Protein AF-A0A960JN65-F1 (afdb_monomer)

Foldseek 3Di:
DVLVVCLVLLLLLVPVVVVVHDSCSLCVCPPPPCSVVSNVCSVPPVNLVPDPPPDDDDPVVCVVVVCVVVVDDPDDPPDDPPDDDD

Structure (mmCIF, N/CA/C/O backbone):
data_AF-A0A960JN65-F1
#
_entry.id   AF-A0A960JN65-F1
#
loop_
_atom_site.group_PDB
_atom_site.id
_atom_site.type_symbol
_atom_site.label_atom_id
_atom_site.label_alt_id
_atom_site.label_comp_id
_atom_site.label_asym_id
_atom_site.label_entity_id
_atom_site.label_seq_id
_atom_site.pdbx_PDB_ins_code
_atom_site.Cartn_x
_atom_site.Cartn_y
_atom_site.Cartn_z
_atom_site.occupancy
_atom_site.B_iso_or_equiv
_atom_site.auth_seq_id
_atom_site.auth_comp_id
_atom_site.auth_asym_id
_atom_site.auth_atom_id
_atom_site.pdbx_PDB_model_num
ATOM 1 N N . HIS A 1 1 ? -9.146 1.406 -9.856 1.00 85.62 1 HIS A N 1
ATOM 2 C CA . HIS A 1 1 ? -8.997 2.763 -9.282 1.00 85.62 1 HIS A CA 1
ATOM 3 C C . HIS A 1 1 ? -9.416 2.841 -7.817 1.00 85.62 1 HIS A C 1
ATOM 5 O O . HIS A 1 1 ? -8.701 3.484 -7.072 1.00 85.62 1 HIS A O 1
ATOM 11 N N . TRP A 1 2 ? -10.510 2.193 -7.383 1.00 97.44 2 TRP A N 1
ATOM 12 C CA . TRP A 1 2 ? -11.010 2.326 -6.003 1.00 97.44 2 TRP A CA 1
ATOM 13 C C . TRP A 1 2 ? -9.992 1.946 -4.915 1.00 97.44 2 TRP A C 1
ATOM 15 O O . TRP A 1 2 ? -9.721 2.766 -4.051 1.00 97.44 2 TRP A O 1
ATOM 25 N N . MET A 1 3 ? -9.363 0.768 -5.009 1.00 97.31 3 MET A N 1
ATOM 26 C CA . MET A 1 3 ? -8.314 0.329 -4.072 1.00 97.31 3 MET A CA 1
ATOM 27 C C . MET A 1 3 ? -7.207 1.385 -3.920 1.00 97.31 3 MET A C 1
ATOM 29 O O . MET A 1 3 ? -6.950 1.861 -2.828 1.00 97.31 3 MET A O 1
ATOM 33 N N . VAL A 1 4 ? -6.646 1.858 -5.038 1.00 95.81 4 VAL A N 1
ATOM 34 C CA . VAL A 1 4 ? -5.610 2.912 -5.068 1.00 95.81 4 VAL A CA 1
ATOM 35 C C . VAL A 1 4 ? -6.098 4.252 -4.495 1.00 95.81 4 VAL A C 1
ATOM 37 O O . VAL A 1 4 ? -5.296 5.077 -4.090 1.00 95.81 4 VAL A O 1
ATOM 40 N N . GLN A 1 5 ? -7.403 4.513 -4.453 1.00 97.44 5 GLN A N 1
ATOM 41 C CA . GLN A 1 5 ? -7.932 5.726 -3.820 1.00 97.44 5 GLN A CA 1
ATOM 42 C C . GLN A 1 5 ? -8.142 5.559 -2.314 1.00 97.44 5 GLN A C 1
ATOM 44 O O . GLN A 1 5 ? -8.056 6.543 -1.587 1.00 97.44 5 GLN A O 1
ATOM 49 N N . GLN A 1 6 ? -8.463 4.346 -1.852 1.00 98.00 6 GLN A N 1
ATOM 50 C CA . GLN A 1 6 ? -8.839 4.090 -0.460 1.00 98.00 6 GLN A CA 1
ATOM 51 C C . GLN A 1 6 ? -7.729 3.442 0.374 1.00 98.00 6 GLN A C 1
ATOM 53 O O . GLN A 1 6 ? -7.847 3.454 1.599 1.00 98.00 6 GLN A O 1
ATOM 58 N N . HIS A 1 7 ? -6.658 2.926 -0.244 1.00 97.69 7 HIS A N 1
ATOM 59 C CA . HIS A 1 7 ? -5.634 2.140 0.454 1.00 97.69 7 HIS A CA 1
ATOM 60 C C . HIS A 1 7 ? -5.042 2.871 1.662 1.00 97.69 7 HIS A C 1
ATOM 62 O O . HIS A 1 7 ? -4.889 2.246 2.695 1.00 97.69 7 HIS A O 1
ATOM 68 N N . GLY A 1 8 ? -4.845 4.195 1.619 1.00 97.00 8 GLY A N 1
ATOM 69 C CA . GLY A 1 8 ? -4.325 4.939 2.777 1.00 97.00 8 GLY A CA 1
ATOM 70 C C . GLY A 1 8 ? -5.202 4.848 4.037 1.00 97.00 8 GLY A C 1
ATOM 71 O O . GLY A 1 8 ? -4.690 4.879 5.150 1.00 97.00 8 GLY A O 1
ATOM 72 N N . VAL A 1 9 ? -6.522 4.686 3.891 1.00 97.81 9 VAL A N 1
ATOM 73 C CA . VAL A 1 9 ? -7.431 4.471 5.034 1.00 97.81 9 VAL A CA 1
ATOM 74 C C . VAL A 1 9 ? -7.351 3.025 5.529 1.00 97.81 9 VAL A C 1
ATOM 76 O O . VAL A 1 9 ? -7.459 2.785 6.725 1.00 97.81 9 VAL A O 1
ATOM 79 N N . PHE A 1 10 ? -7.144 2.066 4.623 1.00 98.25 10 PHE A N 1
ATOM 80 C CA . PHE A 1 10 ? -6.998 0.646 4.958 1.00 98.25 10 PHE A CA 1
ATOM 81 C C . PHE A 1 10 ? -5.636 0.335 5.588 1.00 98.25 10 PHE A C 1
ATOM 83 O O . PHE A 1 10 ? -5.579 -0.403 6.566 1.00 98.25 10 PHE A O 1
ATOM 90 N N . GLN A 1 11 ? -4.562 0.942 5.084 1.00 98.12 11 GLN A N 1
ATOM 91 C CA . GLN A 1 11 ? -3.212 0.891 5.643 1.00 98.12 11 GLN A CA 1
ATOM 92 C C . GLN A 1 11 ? -3.164 1.543 7.031 1.00 98.12 11 GLN A C 1
ATOM 94 O O . GLN A 1 11 ? -2.409 1.101 7.894 1.00 98.12 11 GLN A O 1
ATOM 99 N N . GLY A 1 12 ? -4.042 2.521 7.288 1.00 97.38 12 GLY A N 1
ATOM 100 C CA . GLY A 1 12 ? -4.249 3.117 8.608 1.00 97.38 12 GLY A CA 1
ATOM 101 C C . GLY A 1 12 ? -4.479 2.105 9.733 1.00 97.38 12 GLY A C 1
ATOM 102 O O . GLY A 1 12 ? -4.018 2.340 10.847 1.00 97.38 12 GLY A O 1
ATOM 103 N N . TYR A 1 13 ? -5.063 0.939 9.435 1.00 97.69 13 TYR A N 1
ATOM 104 C CA . TYR A 1 13 ? -5.237 -0.164 10.390 1.00 97.69 13 TYR A CA 1
ATOM 105 C C . TYR A 1 13 ? -3.937 -0.562 11.110 1.00 97.69 13 TYR A C 1
ATOM 107 O O . TYR A 1 13 ? -3.978 -0.994 12.257 1.00 97.69 13 TYR A O 1
ATOM 115 N N . TYR A 1 14 ? -2.779 -0.381 10.466 1.00 96.88 14 TYR A N 1
ATOM 116 C CA . TYR A 1 14 ? -1.482 -0.781 11.010 1.00 96.88 14 TYR A CA 1
ATOM 117 C C . TYR A 1 14 ? -0.745 0.314 11.795 1.00 96.88 14 TYR A C 1
ATOM 119 O O . TYR A 1 14 ? 0.254 0.004 12.442 1.00 96.88 14 TYR A O 1
ATOM 127 N N . PHE A 1 15 ? -1.168 1.586 11.726 1.00 95.81 15 PHE A N 1
ATOM 128 C CA . PHE A 1 15 ? -0.406 2.673 12.365 1.00 95.81 15 PHE A CA 1
ATOM 129 C C . PHE A 1 15 ? -1.212 3.863 12.904 1.00 95.81 15 PHE A C 1
ATOM 131 O O . PHE A 1 15 ? -0.643 4.723 13.580 1.00 95.81 15 PHE A O 1
ATOM 138 N N . PHE A 1 16 ? -2.518 3.949 12.645 1.00 97.31 16 PHE A N 1
ATOM 139 C CA . PHE A 1 16 ? -3.354 5.058 13.116 1.00 97.31 16 PHE A CA 1
ATOM 140 C C . PHE A 1 16 ? -3.394 5.168 14.641 1.00 97.31 16 PHE A C 1
ATOM 142 O O . PHE A 1 16 ? -3.444 6.287 15.155 1.00 97.31 16 PHE A O 1
ATOM 149 N N . GLU A 1 17 ? -3.246 4.057 15.366 1.00 96.69 17 GLU A N 1
ATOM 150 C CA . GLU A 1 17 ? -3.145 4.078 16.828 1.00 96.69 17 GLU A CA 1
ATOM 151 C C . GLU A 1 17 ? -1.967 4.935 17.329 1.00 96.69 17 GLU A C 1
ATOM 153 O O . GLU A 1 17 ? -2.120 5.700 18.282 1.00 96.69 17 GLU A O 1
ATOM 158 N N . PHE A 1 18 ? -0.823 4.916 16.632 1.00 95.69 18 PHE A N 1
ATOM 159 C CA . PHE A 1 18 ? 0.349 5.728 16.981 1.00 95.69 18 PHE A CA 1
ATOM 160 C C . PHE A 1 18 ? 0.136 7.222 16.706 1.00 95.69 18 PHE A C 1
ATOM 162 O O . PHE A 1 18 ? 0.878 8.060 17.216 1.00 95.69 18 PHE A O 1
ATOM 169 N N . LEU A 1 19 ? -0.888 7.560 15.918 1.00 96.31 19 LEU A N 1
ATOM 170 C CA . LEU A 1 19 ? -1.316 8.927 15.628 1.00 96.31 19 LEU A CA 1
ATOM 171 C C . LEU A 1 19 ? -2.522 9.367 16.476 1.00 96.31 19 LEU A C 1
ATOM 173 O O . LEU A 1 19 ? -2.983 10.498 16.327 1.00 96.31 19 LEU A O 1
ATOM 177 N N . GLY A 1 20 ? -3.043 8.499 17.353 1.00 97.06 20 GLY A N 1
ATOM 178 C CA . GLY A 1 20 ? -4.272 8.754 18.113 1.00 97.06 20 GLY A CA 1
ATOM 179 C C . GLY A 1 20 ? -5.542 8.742 17.254 1.00 97.06 20 GLY A C 1
ATOM 180 O O . GLY A 1 20 ? -6.545 9.348 17.630 1.00 97.06 20 GLY A O 1
ATOM 181 N N . LEU A 1 21 ? -5.486 8.096 16.089 1.00 97.12 21 LEU A N 1
ATOM 182 C CA . LEU A 1 21 ? -6.603 7.903 15.169 1.00 97.12 21 LEU A CA 1
ATOM 183 C C . LEU A 1 21 ? -7.196 6.495 15.332 1.00 97.12 2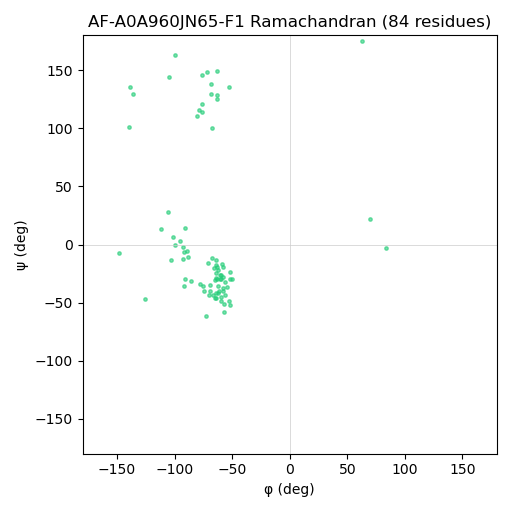1 LEU A C 1
ATOM 185 O O . LEU A 1 21 ? -6.576 5.605 15.911 1.00 97.12 21 LEU A O 1
ATOM 189 N N . ASP A 1 22 ? -8.409 6.304 14.816 1.00 97.62 22 ASP A N 1
ATOM 190 C CA . ASP A 1 22 ? -9.126 5.029 14.885 1.00 97.62 22 ASP A CA 1
ATOM 191 C C . ASP A 1 22 ? -8.594 4.034 13.827 1.00 97.62 22 ASP A C 1
ATOM 193 O O . ASP A 1 22 ? -8.734 4.302 12.629 1.00 97.62 22 ASP A O 1
ATOM 197 N N . PRO A 1 23 ? -7.985 2.899 14.222 1.00 96.06 23 PRO A N 1
ATOM 198 C CA . PRO A 1 23 ? -7.467 1.907 13.277 1.00 96.06 23 PRO A CA 1
ATOM 199 C C . PRO A 1 23 ? -8.569 1.255 12.426 1.00 96.06 23 PRO A C 1
ATOM 201 O O . PRO A 1 23 ? -8.304 0.841 11.295 1.00 96.06 23 PRO A O 1
ATOM 204 N N . ASP A 1 24 ? -9.815 1.235 12.901 1.00 97.81 24 ASP A N 1
ATOM 205 C CA . ASP A 1 24 ? -10.947 0.630 12.199 1.00 97.81 24 ASP A CA 1
ATOM 206 C C . ASP A 1 24 ? -11.685 1.634 11.296 1.00 97.81 24 ASP A C 1
ATOM 208 O O . ASP A 1 24 ? -12.749 1.343 10.751 1.00 97.81 24 ASP A O 1
ATOM 212 N N . MET A 1 25 ? -11.087 2.801 11.007 1.00 97.81 25 MET A N 1
ATOM 213 C CA . MET A 1 25 ? -11.635 3.787 10.061 1.00 97.81 25 MET A CA 1
ATOM 214 C C . MET A 1 25 ? -11.988 3.207 8.683 1.00 97.81 25 MET A C 1
ATOM 216 O O . MET A 1 25 ? -12.814 3.786 7.967 1.00 97.81 25 MET A O 1
ATOM 220 N N . ARG A 1 26 ? -11.371 2.088 8.284 1.00 97.56 26 ARG A N 1
ATOM 221 C CA . ARG A 1 26 ? -11.706 1.358 7.053 1.00 97.56 26 ARG A CA 1
ATOM 222 C C . ARG A 1 26 ? -13.132 0.804 7.057 1.00 97.56 26 ARG A C 1
ATOM 224 O O . ARG A 1 26 ? -13.750 0.780 5.995 1.00 97.56 26 ARG A O 1
ATOM 231 N N . ASP A 1 27 ? -13.699 0.473 8.217 1.00 98.00 27 ASP A N 1
ATOM 232 C CA . ASP A 1 27 ? -15.001 -0.193 8.359 1.00 98.00 27 ASP A CA 1
ATOM 233 C C . ASP A 1 27 ? -16.164 0.663 7.843 1.00 98.00 27 ASP A C 1
ATOM 235 O O . ASP A 1 27 ? -17.217 0.145 7.469 1.00 98.00 27 ASP A O 1
ATOM 239 N N . ARG A 1 28 ? -15.960 1.977 7.682 1.00 97.75 28 ARG A N 1
ATOM 240 C CA . ARG A 1 28 ? -16.905 2.860 6.976 1.00 97.75 28 ARG A CA 1
ATOM 241 C C . ARG A 1 28 ? -17.171 2.441 5.522 1.00 97.75 28 ARG A C 1
ATOM 243 O O . ARG A 1 28 ? -18.122 2.925 4.914 1.00 97.75 28 ARG A O 1
ATOM 250 N N . PHE A 1 29 ? -16.318 1.590 4.951 1.00 97.88 29 PHE A N 1
ATOM 251 C CA . PHE A 1 29 ? -16.450 1.028 3.608 1.00 97.88 29 PHE A CA 1
ATOM 252 C C . PHE A 1 29 ? -16.984 -0.411 3.598 1.00 97.88 29 PHE A C 1
ATOM 254 O O . PHE A 1 29 ? -17.011 -1.030 2.530 1.00 97.88 29 PHE A O 1
ATOM 261 N N . ALA A 1 30 ? -17.393 -0.959 4.747 1.00 97.12 30 ALA A N 1
ATOM 262 C CA . ALA A 1 30 ? -17.909 -2.320 4.844 1.00 97.12 30 ALA A CA 1
ATOM 263 C C . ALA A 1 30 ? -19.043 -2.573 3.833 1.00 97.12 30 ALA A C 1
ATOM 265 O O . ALA A 1 30 ? -19.931 -1.743 3.629 1.00 97.12 30 ALA A O 1
ATOM 266 N N . GLY A 1 31 ? -18.992 -3.731 3.170 1.00 96.88 31 GLY A N 1
ATOM 267 C CA . GLY A 1 31 ? -19.932 -4.109 2.111 1.00 96.88 31 GLY A CA 1
ATOM 268 C C . GLY A 1 31 ? -19.600 -3.558 0.718 1.00 96.88 31 GLY A C 1
ATOM 269 O O . GLY A 1 31 ? -20.290 -3.900 -0.245 1.00 96.88 31 GLY A O 1
ATOM 270 N N . HIS A 1 32 ? -18.549 -2.745 0.562 1.00 97.88 32 HIS A N 1
ATOM 271 C CA . HIS A 1 32 ? -18.076 -2.351 -0.764 1.00 97.88 32 HIS A CA 1
ATOM 272 C C . HIS A 1 32 ? -17.462 -3.558 -1.510 1.00 97.88 32 HIS A C 1
ATOM 274 O O . HIS A 1 32 ? -16.663 -4.280 -0.915 1.00 97.88 32 HIS A O 1
ATOM 280 N N . PRO A 1 33 ? -17.725 -3.758 -2.820 1.00 98.19 33 PRO A N 1
ATOM 281 C CA . PRO A 1 33 ? -17.243 -4.933 -3.566 1.00 98.19 33 PRO A CA 1
ATOM 282 C C . PRO A 1 33 ? -15.721 -5.140 -3.590 1.00 98.19 33 PRO A C 1
ATOM 284 O O . PRO A 1 33 ? -15.252 -6.227 -3.902 1.00 98.19 33 PRO A O 1
ATOM 287 N N . TYR A 1 34 ? -14.950 -4.089 -3.307 1.00 98.12 34 TYR A N 1
ATOM 288 C CA . TYR A 1 34 ? -13.483 -4.122 -3.278 1.00 98.12 34 TYR A CA 1
ATOM 289 C C . TYR A 1 34 ? -12.899 -3.938 -1.875 1.00 98.12 34 TYR A C 1
ATOM 291 O O . TYR A 1 34 ? -11.707 -3.666 -1.759 1.00 98.12 34 TYR A O 1
ATOM 299 N N . TYR A 1 35 ? -13.722 -4.043 -0.827 1.00 98.44 35 TYR A N 1
ATOM 300 C CA . TYR A 1 35 ? -13.271 -3.914 0.556 1.00 98.44 35 TYR A CA 1
ATOM 301 C C . TYR A 1 35 ? -12.163 -4.922 0.871 1.00 98.44 35 TYR A C 1
ATOM 303 O O . TYR A 1 35 ? -11.043 -4.523 1.184 1.00 98.44 35 TYR A O 1
ATOM 311 N N . ASP A 1 36 ? -12.460 -6.210 0.686 1.00 98.19 36 ASP A N 1
ATOM 312 C CA . ASP A 1 36 ? -11.531 -7.297 1.001 1.00 98.19 36 ASP A CA 1
ATOM 313 C C . ASP A 1 36 ? -10.260 -7.199 0.156 1.00 98.19 36 ASP A C 1
ATOM 315 O O . ASP A 1 36 ? -9.163 -7.286 0.691 1.00 98.19 36 ASP A O 1
ATOM 319 N N . LEU A 1 37 ? -10.401 -6.880 -1.136 1.00 97.81 37 LEU A N 1
ATOM 320 C CA . LEU A 1 37 ? -9.265 -6.665 -2.036 1.00 97.81 37 LEU A CA 1
ATOM 321 C C . LEU A 1 37 ? -8.327 -5.553 -1.537 1.00 97.81 37 LEU A C 1
ATOM 323 O O . LEU A 1 37 ? -7.113 -5.655 -1.669 1.00 97.81 37 LEU A O 1
ATOM 327 N N . CYS A 1 38 ? -8.875 -4.463 -0.994 1.00 98.38 38 CYS A N 1
ATOM 328 C CA . CYS A 1 38 ? -8.060 -3.367 -0.478 1.00 98.38 38 CYS A CA 1
ATOM 329 C C . CYS A 1 38 ? -7.406 -3.713 0.860 1.00 98.38 38 CYS A C 1
ATOM 331 O O . CYS A 1 38 ? -6.270 -3.310 1.092 1.00 98.38 38 CYS A O 1
ATOM 333 N N . ALA A 1 39 ? -8.098 -4.466 1.717 1.00 98.06 39 ALA A N 1
ATOM 334 C CA . ALA A 1 39 ? -7.527 -4.967 2.961 1.00 98.06 39 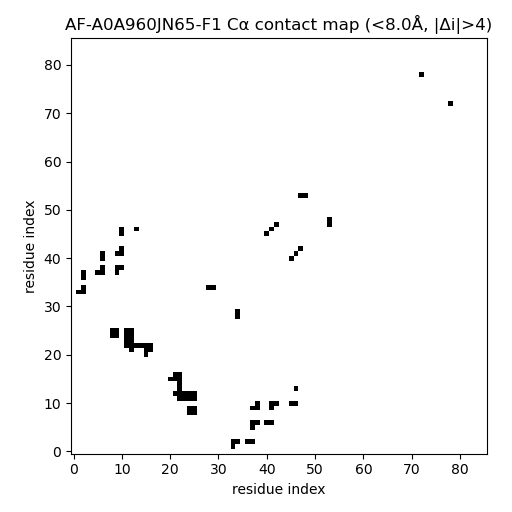ALA A CA 1
ATOM 335 C C . ALA A 1 39 ? -6.377 -5.951 2.693 1.00 98.06 39 ALA A C 1
ATOM 337 O O . ALA A 1 39 ? -5.310 -5.795 3.279 1.00 98.06 39 ALA A O 1
ATOM 338 N N . GLU A 1 40 ? -6.570 -6.895 1.769 1.00 98.06 40 GLU A N 1
ATOM 339 C CA . GLU A 1 40 ? -5.551 -7.845 1.306 1.00 98.06 40 GLU A CA 1
ATOM 340 C C . GLU A 1 40 ? -4.350 -7.115 0.699 1.00 98.06 40 GLU A C 1
ATOM 342 O O . GLU A 1 40 ? -3.218 -7.339 1.115 1.00 98.06 40 GLU A O 1
ATOM 347 N N . PHE A 1 41 ? -4.582 -6.150 -0.200 1.00 97.75 41 PHE A N 1
ATOM 348 C CA . PHE A 1 41 ? -3.500 -5.347 -0.769 1.00 97.75 41 PHE A CA 1
ATOM 349 C C . PHE A 1 41 ? -2.660 -4.646 0.309 1.00 97.75 41 PHE A C 1
ATOM 351 O O . PHE A 1 41 ? -1.430 -4.636 0.231 1.00 97.75 41 PHE A O 1
ATOM 358 N N . CYS A 1 42 ? -3.311 -4.063 1.320 1.00 97.81 42 CYS A N 1
ATOM 359 C CA . CYS A 1 42 ? -2.591 -3.397 2.396 1.00 97.81 42 CYS A CA 1
ATOM 360 C C . CYS A 1 42 ? -1.818 -4.373 3.292 1.00 97.81 42 CYS A C 1
ATOM 362 O O . CYS A 1 42 ? -0.734 -4.020 3.755 1.00 97.81 42 CYS A O 1
ATOM 364 N N . ALA A 1 43 ? -2.355 -5.575 3.514 1.00 96.88 43 ALA A N 1
ATOM 365 C CA . ALA A 1 43 ? -1.716 -6.617 4.309 1.00 96.88 43 ALA A CA 1
ATOM 366 C C . ALA A 1 43 ? -0.483 -7.208 3.623 1.00 96.88 43 ALA A C 1
ATOM 368 O O . ALA A 1 43 ? 0.547 -7.382 4.271 1.00 96.88 43 ALA A O 1
ATOM 369 N N . ASP A 1 44 ? -0.589 -7.475 2.324 1.00 95.81 44 ASP A N 1
ATOM 370 C CA . ASP A 1 44 ? 0.423 -8.231 1.591 1.00 95.81 44 ASP A CA 1
ATOM 371 C C . ASP A 1 44 ? 1.494 -7.336 0.964 1.00 95.81 44 ASP A C 1
ATOM 373 O O . ASP A 1 44 ? 2.636 -7.765 0.801 1.00 95.81 44 ASP A O 1
ATOM 377 N N . PHE A 1 45 ? 1.145 -6.096 0.603 1.00 94.62 45 PHE A N 1
ATOM 378 C CA . PHE A 1 45 ? 2.025 -5.235 -0.191 1.00 94.62 45 PHE A CA 1
ATOM 379 C C . PHE A 1 45 ? 2.294 -3.867 0.438 1.00 94.62 45 PHE A C 1
ATOM 381 O O . PHE A 1 45 ? 3.445 -3.446 0.470 1.00 94.62 45 PHE A O 1
ATOM 388 N N . ASP A 1 46 ? 1.268 -3.160 0.918 1.00 96.38 46 ASP A N 1
ATOM 389 C CA . ASP A 1 46 ? 1.422 -1.761 1.358 1.00 96.38 46 ASP A CA 1
ATOM 390 C C . ASP A 1 46 ? 2.182 -1.652 2.687 1.00 96.38 46 ASP A C 1
ATOM 392 O O . ASP A 1 46 ? 3.277 -1.098 2.744 1.00 96.38 46 ASP A O 1
ATOM 396 N N . GLN A 1 47 ? 1.644 -2.237 3.761 1.00 95.00 47 GLN A N 1
ATOM 397 C CA . GLN A 1 47 ? 2.262 -2.134 5.081 1.00 95.00 47 GLN A CA 1
ATOM 398 C C . GLN A 1 47 ? 3.649 -2.799 5.159 1.00 95.00 47 GLN A C 1
ATOM 400 O O . GLN A 1 47 ? 4.544 -2.192 5.753 1.00 95.00 47 GLN A O 1
ATOM 405 N N . PRO A 1 48 ? 3.882 -3.994 4.576 1.00 94.25 48 PRO A N 1
ATOM 406 C CA . PRO A 1 48 ? 5.205 -4.618 4.606 1.00 94.25 48 PRO A CA 1
ATOM 407 C C . PRO A 1 48 ? 6.303 -3.777 3.944 1.00 94.25 48 PRO A C 1
ATOM 409 O O . PRO A 1 48 ? 7.460 -3.877 4.338 1.00 94.25 48 PRO A O 1
ATOM 412 N N . ALA A 1 49 ? 5.964 -2.903 2.988 1.00 93.25 49 ALA A N 1
ATOM 413 C CA . ALA A 1 49 ? 6.941 -2.059 2.299 1.00 93.25 49 ALA A CA 1
ATOM 414 C C . ALA A 1 49 ? 7.598 -0.991 3.200 1.00 93.25 49 ALA A C 1
ATOM 416 O O . ALA A 1 49 ? 8.575 -0.365 2.789 1.00 93.25 49 ALA A O 1
ATOM 417 N N . PHE A 1 50 ? 7.080 -0.771 4.413 1.00 92.00 50 PHE A N 1
ATOM 418 C CA . PHE A 1 50 ? 7.671 0.137 5.401 1.00 92.00 50 PHE A CA 1
ATOM 419 C C . PHE A 1 50 ? 8.699 -0.539 6.320 1.00 92.00 50 PHE A C 1
ATOM 421 O O . PHE A 1 50 ? 9.328 0.156 7.120 1.00 92.00 50 PHE A O 1
ATOM 428 N N . ASP A 1 51 ? 8.873 -1.861 6.233 1.00 93.31 51 ASP A N 1
ATOM 429 C CA . ASP A 1 51 ? 9.887 -2.582 7.000 1.00 93.31 51 ASP A CA 1
ATOM 430 C C . ASP A 1 51 ? 11.283 -2.364 6.373 1.00 93.31 51 ASP A C 1
ATOM 432 O O . ASP A 1 51 ? 11.526 -2.805 5.245 1.00 93.31 51 ASP A O 1
ATOM 436 N N . PRO A 1 52 ? 12.216 -1.681 7.069 1.00 92.56 52 PRO A N 1
ATOM 437 C CA . PRO A 1 52 ? 13.557 -1.428 6.546 1.00 92.56 52 PRO A CA 1
ATOM 438 C C . PRO A 1 52 ? 14.389 -2.705 6.370 1.00 92.56 52 PRO A C 1
ATOM 440 O O . PRO A 1 52 ? 15.355 -2.685 5.607 1.00 92.56 52 PRO A O 1
ATOM 443 N N . ASP A 1 53 ? 14.023 -3.793 7.052 1.00 94.94 53 ASP A N 1
ATOM 444 C CA . ASP A 1 53 ? 14.700 -5.086 6.983 1.00 94.94 53 ASP A CA 1
ATOM 445 C C . ASP A 1 53 ? 14.028 -6.039 5.972 1.00 94.94 53 ASP A C 1
ATOM 447 O O . ASP A 1 53 ? 14.458 -7.188 5.817 1.00 94.94 53 ASP A O 1
ATOM 451 N N . TYR A 1 54 ? 12.995 -5.582 5.248 1.00 91.00 54 TYR A N 1
ATOM 452 C CA . TYR A 1 54 ? 12.288 -6.404 4.270 1.00 91.00 54 TYR A CA 1
ATOM 453 C C . TYR A 1 54 ? 13.219 -6.825 3.119 1.00 91.00 54 TYR A C 1
ATOM 455 O O . TYR A 1 54 ? 13.798 -5.964 2.441 1.00 91.00 54 TYR A O 1
ATOM 463 N N . PRO A 1 55 ? 13.347 -8.136 2.829 1.00 92.06 55 PRO A N 1
ATOM 464 C CA . PRO A 1 55 ? 14.208 -8.618 1.758 1.00 92.06 55 PRO A CA 1
ATOM 465 C C . PRO A 1 55 ? 13.649 -8.183 0.399 1.00 92.06 55 PRO A C 1
ATOM 467 O O . PRO A 1 55 ? 12.720 -8.783 -0.142 1.00 92.06 55 PRO A O 1
ATOM 470 N N . SER A 1 56 ? 14.239 -7.126 -0.154 1.00 91.75 56 SER A N 1
ATOM 471 C CA . SER A 1 56 ? 13.860 -6.543 -1.439 1.00 91.75 56 SER A CA 1
ATOM 472 C C . SER A 1 56 ? 14.877 -6.906 -2.516 1.00 91.75 56 SER A C 1
ATOM 474 O O . SER A 1 56 ? 16.077 -6.979 -2.254 1.00 91.75 56 SER A O 1
ATOM 476 N N . LEU A 1 57 ? 14.394 -7.130 -3.737 1.00 94.31 57 LEU A N 1
ATOM 477 C CA . LEU A 1 57 ? 15.262 -7.273 -4.904 1.00 94.31 57 LEU A CA 1
ATOM 478 C C . LEU A 1 57 ? 15.871 -5.918 -5.280 1.00 94.31 57 LEU A C 1
ATOM 480 O O . LEU A 1 57 ? 15.224 -4.878 -5.129 1.00 94.31 57 L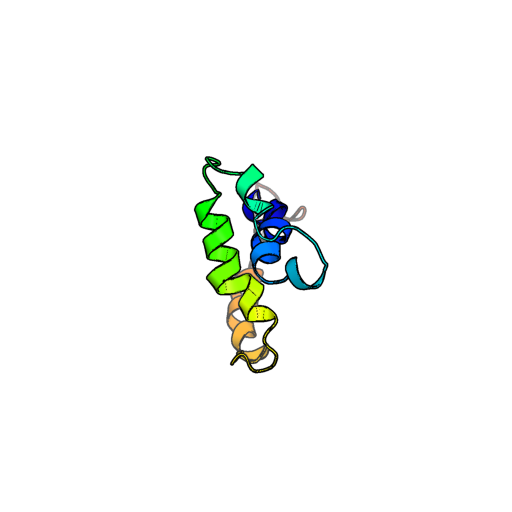EU A O 1
ATOM 484 N N . ASP A 1 58 ? 17.084 -5.940 -5.830 1.00 95.25 58 ASP A N 1
ATOM 485 C CA . ASP A 1 58 ? 17.703 -4.748 -6.402 1.00 95.25 58 ASP A CA 1
ATOM 486 C C . ASP A 1 58 ? 16.896 -4.234 -7.599 1.00 95.25 58 ASP A C 1
ATOM 488 O O . ASP A 1 58 ? 16.310 -5.002 -8.363 1.00 95.25 58 ASP A O 1
ATOM 492 N N . LEU A 1 59 ? 16.914 -2.916 -7.818 1.00 94.00 59 LEU A N 1
ATOM 493 C CA . LEU A 1 59 ? 16.181 -2.290 -8.925 1.00 94.00 59 LEU A CA 1
ATOM 494 C C . LEU A 1 59 ? 16.569 -2.875 -10.297 1.00 94.00 59 LEU A C 1
ATOM 496 O O . LEU A 1 59 ? 15.739 -2.947 -11.204 1.00 94.00 59 LEU A O 1
ATOM 500 N N . GLU A 1 60 ? 17.825 -3.298 -10.442 1.00 97.19 60 GLU A N 1
ATOM 501 C CA . GLU A 1 60 ? 18.362 -3.861 -11.681 1.00 97.19 60 GLU A CA 1
ATOM 502 C C . GLU A 1 60 ? 17.688 -5.186 -12.070 1.00 97.19 60 GLU A C 1
ATOM 504 O O .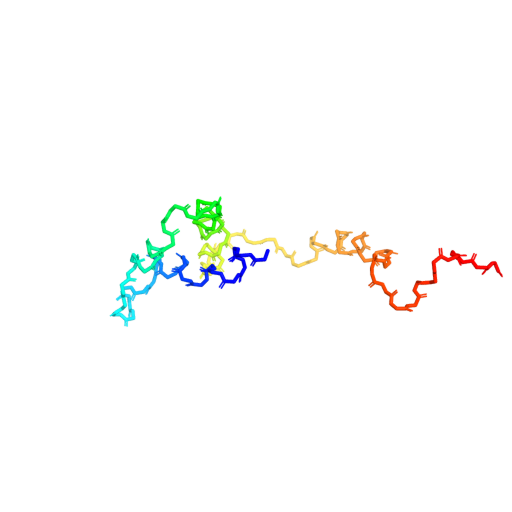 GLU A 1 60 ? 17.486 -5.435 -13.258 1.00 97.19 60 GLU A O 1
ATOM 509 N N . GLU A 1 61 ? 17.224 -5.975 -11.096 1.00 97.38 61 GLU A N 1
ATOM 510 C CA . GLU A 1 61 ? 16.484 -7.223 -11.337 1.00 97.38 61 GLU A CA 1
ATOM 511 C C . GLU A 1 61 ? 15.181 -6.974 -12.116 1.00 97.38 61 GLU A C 1
ATOM 513 O O . GLU A 1 61 ? 14.698 -7.832 -12.857 1.00 97.38 61 GLU A O 1
ATOM 518 N N . PHE A 1 62 ? 14.619 -5.765 -12.008 1.00 9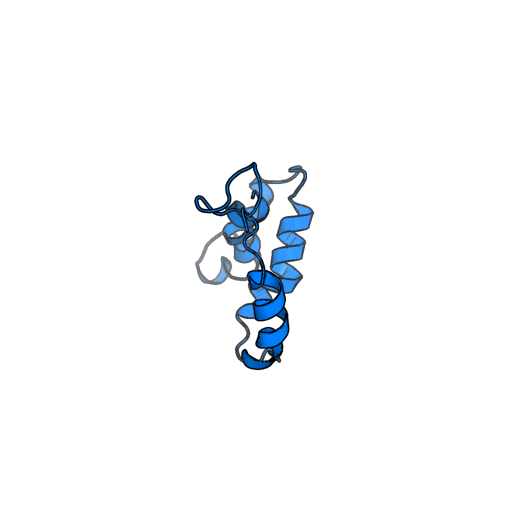6.75 62 PHE A N 1
ATOM 519 C CA . PHE A 1 62 ? 13.397 -5.375 -12.707 1.00 96.75 62 PHE A CA 1
ATOM 520 C C . PHE A 1 62 ? 13.652 -4.802 -14.107 1.00 96.75 62 PHE A C 1
ATOM 522 O O . PHE A 1 62 ? 12.693 -4.650 -14.870 1.00 96.75 62 PHE A O 1
ATOM 529 N N . ARG A 1 63 ? 14.904 -4.496 -14.491 1.00 96.81 63 ARG A N 1
ATOM 530 C CA . ARG A 1 63 ? 15.218 -3.873 -15.792 1.00 96.81 63 ARG A CA 1
ATOM 531 C C . ARG A 1 63 ? 14.625 -4.641 -1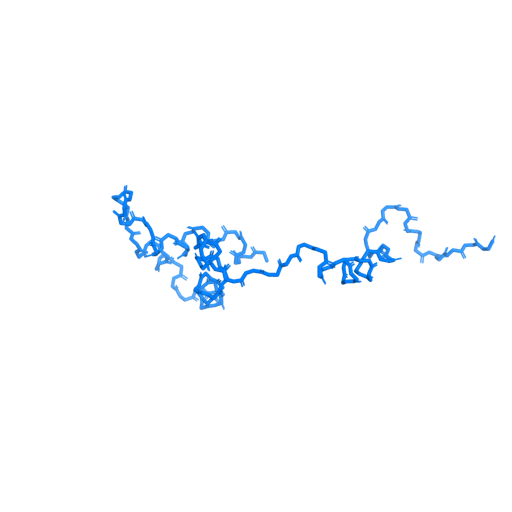6.978 1.00 96.81 63 ARG A C 1
ATOM 533 O O . ARG A 1 63 ? 13.954 -3.989 -17.779 1.00 96.81 63 ARG A O 1
ATOM 540 N N . PRO A 1 64 ? 14.774 -5.976 -17.098 1.00 97.19 64 PRO A N 1
ATOM 541 C CA . PRO A 1 64 ? 14.242 -6.699 -18.254 1.00 97.19 64 PRO A CA 1
ATOM 542 C C . PRO A 1 64 ? 12.714 -6.599 -18.363 1.00 97.19 64 PRO A C 1
ATOM 544 O O . PRO A 1 64 ? 12.172 -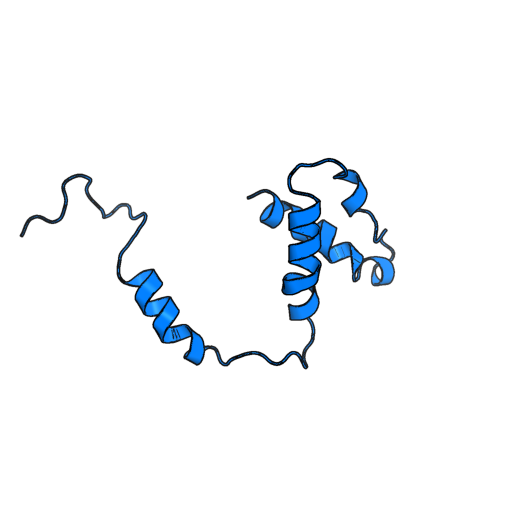6.486 -19.461 1.00 97.19 64 PRO A O 1
ATOM 547 N N . LEU A 1 65 ? 12.013 -6.588 -17.222 1.00 96.56 65 LEU A N 1
ATOM 548 C CA . LEU A 1 65 ? 10.555 -6.446 -17.172 1.00 96.56 65 LEU A CA 1
ATOM 549 C C . LEU A 1 65 ? 10.114 -5.042 -17.594 1.00 96.56 65 LEU A C 1
ATOM 551 O O . LEU A 1 65 ? 9.123 -4.891 -18.306 1.00 96.56 65 LEU A O 1
ATOM 555 N N . LEU A 1 66 ? 10.849 -4.013 -17.165 1.00 95.12 66 LEU A N 1
ATOM 556 C CA . LEU A 1 66 ? 10.581 -2.631 -17.554 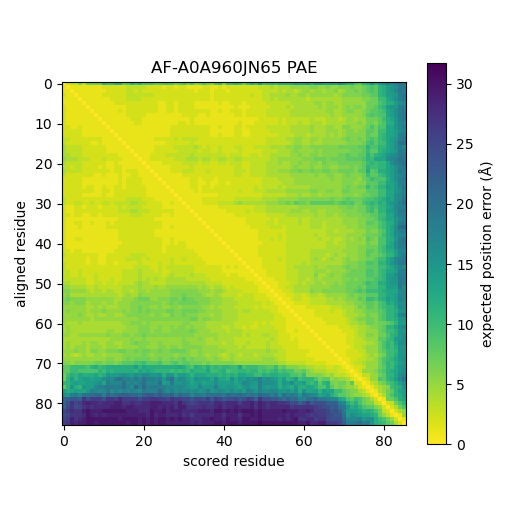1.00 95.12 66 LEU A CA 1
ATOM 557 C C . LEU A 1 66 ? 10.847 -2.421 -19.047 1.00 95.12 66 LEU A C 1
ATOM 559 O O . LEU A 1 66 ? 10.029 -1.806 -19.728 1.00 95.12 66 LEU A O 1
ATOM 563 N N . GLU A 1 67 ? 11.949 -2.956 -19.569 1.00 96.12 67 GLU A N 1
ATOM 564 C CA . GLU A 1 67 ? 12.278 -2.887 -20.994 1.00 96.12 67 GLU A CA 1
ATOM 565 C C . GLU A 1 67 ? 11.196 -3.545 -21.853 1.00 96.12 67 GLU A C 1
ATOM 567 O O . GLU A 1 67 ? 10.738 -2.923 -22.810 1.00 96.12 67 GLU A O 1
ATOM 572 N N . ASP A 1 68 ? 10.713 -4.735 -21.480 1.00 95.56 68 ASP A N 1
ATOM 573 C CA . ASP A 1 68 ? 9.598 -5.393 -22.174 1.00 95.56 68 ASP A CA 1
ATOM 574 C C . ASP A 1 68 ? 8.294 -4.584 -22.068 1.00 95.56 68 ASP A C 1
ATOM 576 O O . ASP A 1 68 ? 7.619 -4.326 -23.069 1.00 95.56 68 ASP A O 1
ATOM 580 N N . PHE A 1 69 ? 7.963 -4.096 -20.867 1.00 93.19 69 PHE A N 1
ATOM 581 C CA . PHE A 1 69 ? 6.743 -3.323 -20.637 1.00 93.19 69 PHE A CA 1
ATOM 582 C C . PHE A 1 69 ? 6.701 -2.029 -21.463 1.00 93.19 69 PHE A C 1
ATOM 584 O O . PHE A 1 69 ? 5.643 -1.666 -21.991 1.00 93.19 69 PHE A O 1
ATOM 591 N N . PHE A 1 70 ? 7.839 -1.341 -21.588 1.00 91.81 70 PHE A N 1
ATOM 592 C CA . PHE A 1 70 ? 7.975 -0.091 -22.335 1.00 91.81 70 PHE A CA 1
ATOM 593 C C . PHE A 1 70 ? 8.407 -0.279 -23.798 1.00 91.81 70 PHE A C 1
ATOM 595 O O . PHE A 1 70 ? 8.438 0.706 -24.538 1.00 91.81 70 PHE A O 1
ATOM 602 N N . ALA A 1 71 ? 8.661 -1.511 -24.257 1.00 93.56 71 ALA A N 1
ATOM 603 C CA . ALA A 1 71 ? 9.110 -1.801 -25.623 1.00 93.56 71 ALA A CA 1
ATOM 604 C C . ALA A 1 71 ? 8.140 -1.298 -26.703 1.00 93.56 71 ALA A C 1
ATOM 606 O O . ALA A 1 71 ? 8.546 -1.013 -27.832 1.00 93.56 71 ALA A O 1
ATOM 607 N N . LYS A 1 72 ? 6.842 -1.208 -26.382 1.00 88.88 72 LYS A N 1
ATOM 608 C CA . LYS A 1 72 ? 5.812 -0.697 -27.292 1.00 88.88 72 LYS A CA 1
ATOM 609 C C . LYS A 1 72 ? 4.862 0.249 -26.561 1.00 88.88 72 LYS A C 1
ATOM 611 O O . LYS A 1 72 ? 4.292 -0.133 -25.536 1.00 88.88 72 LYS A O 1
ATOM 616 N N . PRO A 1 73 ? 4.606 1.457 -27.094 1.00 85.38 73 PRO A N 1
ATOM 617 C CA . PRO A 1 73 ? 3.614 2.345 -26.508 1.00 85.38 73 PRO A CA 1
ATOM 618 C C . PRO A 1 73 ? 2.221 1.699 -26.587 1.00 85.38 73 PRO A C 1
ATOM 620 O O . PRO A 1 73 ? 1.793 1.263 -27.651 1.00 85.38 73 PRO A O 1
ATOM 623 N N . LYS A 1 74 ? 1.500 1.638 -25.458 1.00 81.94 74 LYS A N 1
ATOM 624 C CA . LYS A 1 74 ? 0.109 1.133 -25.407 1.00 81.94 74 LYS A CA 1
ATOM 625 C C . LYS A 1 74 ? -0.934 2.236 -25.583 1.00 81.94 74 LYS A C 1
ATOM 627 O O . LYS A 1 74 ? -1.990 2.010 -26.161 1.00 81.94 74 LYS A O 1
ATOM 632 N N . ARG A 1 75 ? -0.653 3.428 -25.053 1.00 80.44 75 ARG A N 1
ATOM 633 C CA . ARG A 1 75 ? -1.485 4.632 -25.178 1.00 80.44 75 ARG A CA 1
ATOM 634 C C . ARG A 1 75 ? -0.559 5.817 -25.400 1.00 80.44 75 ARG A C 1
ATOM 636 O O . ARG A 1 75 ? 0.082 6.280 -24.464 1.00 80.44 75 ARG A O 1
ATOM 643 N N . SER A 1 76 ? -0.448 6.261 -26.643 1.00 78.94 76 SER A N 1
ATOM 644 C CA . SER A 1 76 ? 0.400 7.383 -27.033 1.00 78.94 76 SER A CA 1
ATOM 645 C C . SER A 1 76 ? -0.341 8.234 -28.046 1.00 78.94 76 SER A C 1
ATOM 647 O O . SER A 1 76 ? -0.917 7.698 -28.987 1.00 78.94 76 SER A O 1
ATOM 649 N N . ILE A 1 77 ? -0.285 9.554 -27.878 1.00 78.56 77 ILE A N 1
ATOM 650 C CA . ILE A 1 77 ? -0.834 10.518 -28.844 1.00 78.56 77 ILE A CA 1
ATOM 651 C C . ILE A 1 77 ? -0.113 10.470 -30.202 1.00 78.56 77 ILE A C 1
ATOM 653 O O . ILE A 1 77 ? -0.598 11.033 -31.176 1.00 78.56 77 ILE A O 1
ATOM 657 N N . TYR A 1 78 ? 1.046 9.805 -30.264 1.00 75.94 78 TYR A N 1
ATOM 658 C CA . TYR A 1 78 ? 1.828 9.596 -31.482 1.00 75.94 78 TYR A CA 1
ATOM 659 C C . TYR A 1 78 ? 1.478 8.284 -32.204 1.00 75.94 78 TYR A C 1
ATOM 661 O O . TYR A 1 78 ? 1.974 8.048 -33.303 1.00 75.94 78 TYR A O 1
ATOM 669 N N . LEU A 1 79 ? 0.638 7.425 -31.610 1.00 67.56 79 LEU A N 1
ATOM 670 C CA . LEU A 1 79 ? 0.082 6.258 -32.296 1.00 67.56 79 LEU A CA 1
ATOM 671 C C . LEU A 1 79 ? -1.103 6.716 -33.149 1.00 67.56 79 LEU A C 1
ATOM 67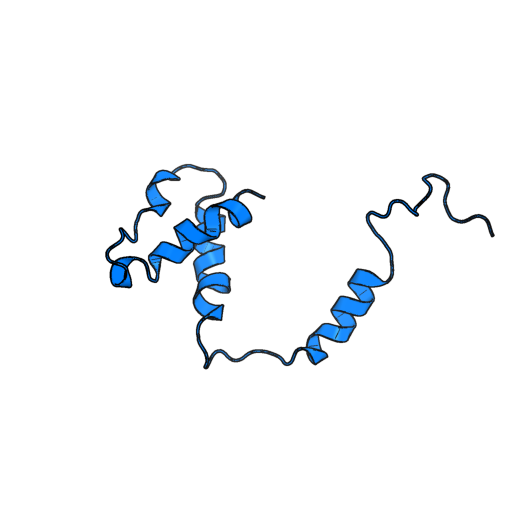3 O O . LEU A 1 79 ? -2.138 7.111 -32.617 1.00 67.56 79 LEU A O 1
ATOM 677 N N . ARG A 1 80 ? -0.939 6.680 -34.473 1.00 66.12 80 ARG A N 1
ATOM 678 C CA . ARG A 1 80 ? -2.039 6.863 -35.432 1.00 66.12 80 ARG A CA 1
ATOM 679 C C . ARG A 1 80 ? -2.872 5.571 -35.479 1.00 66.12 80 ARG A C 1
ATOM 681 O O . ARG A 1 80 ? -2.304 4.488 -35.329 1.00 66.12 80 ARG A O 1
ATOM 688 N N . GLU A 1 81 ? -4.191 5.665 -35.667 1.00 64.25 81 GLU A N 1
ATOM 689 C CA . GLU A 1 81 ? -5.098 4.494 -35.715 1.00 64.25 81 GLU A CA 1
ATOM 690 C C . GLU A 1 81 ? -4.796 3.551 -36.900 1.00 64.25 81 GLU A C 1
ATOM 692 O O . GLU A 1 81 ? -5.140 2.373 -36.886 1.00 64.25 81 GLU A O 1
ATOM 697 N N . ASP A 1 82 ? -4.087 4.068 -37.895 1.00 65.50 82 ASP A N 1
ATOM 698 C CA . ASP A 1 82 ? -3.789 3.510 -39.206 1.00 65.50 82 ASP A CA 1
ATOM 699 C C . ASP A 1 82 ? -2.335 3.003 -39.340 1.00 65.50 82 ASP A C 1
ATOM 701 O O . ASP A 1 82 ? -1.792 2.938 -40.436 1.00 65.50 82 ASP A O 1
ATOM 705 N N . GLY A 1 83 ? -1.712 2.582 -38.231 1.00 58.38 83 GLY A N 1
ATOM 706 C CA . GLY A 1 83 ? -0.432 1.854 -38.231 1.00 58.38 83 GLY A CA 1
ATOM 707 C C . GLY A 1 83 ? 0.767 2.636 -38.806 1.00 58.38 83 GLY A C 1
ATOM 708 O O . GLY A 1 83 ? 0.634 3.773 -39.256 1.00 58.38 83 GLY A O 1
ATOM 709 N N . PRO A 1 84 ? 1.992 2.082 -38.755 1.00 52.12 84 PRO A N 1
ATOM 710 C CA . PRO A 1 84 ? 3.152 2.764 -39.317 1.00 52.12 84 PRO A CA 1
ATOM 711 C C . PRO A 1 84 ? 3.145 2.657 -40.850 1.00 52.12 84 PRO A C 1
ATOM 713 O O . PRO A 1 84 ? 3.199 1.558 -41.402 1.00 52.12 84 PRO A O 1
ATOM 716 N N . THR A 1 85 ? 3.124 3.795 -41.547 1.00 51.91 85 THR A N 1
ATOM 717 C CA . THR A 1 85 ? 3.578 3.868 -42.942 1.00 51.91 85 THR A CA 1
ATOM 718 C C . THR A 1 85 ? 5.090 3.657 -42.985 1.00 51.91 85 THR A C 1
ATOM 720 O O . THR A 1 85 ? 5.810 4.296 -42.214 1.00 51.91 85 THR A O 1
ATOM 723 N N . ALA A 1 86 ? 5.515 2.738 -43.856 1.00 41.72 86 ALA A N 1
ATOM 724 C CA . ALA A 1 86 ? 6.905 2.383 -44.146 1.00 41.72 86 ALA A CA 1
ATOM 725 C C . ALA A 1 86 ? 7.782 3.581 -44.541 1.00 41.72 86 ALA A C 1
ATOM 727 O O . ALA A 1 86 ? 7.239 4.538 -45.140 1.00 41.72 86 ALA A O 1
#

Secondary structure (DSSP, 8-state):
-HHHHHHHHHHGGGTGGGGTS-GGGGGGGTT-TTHHHHHHHIIIIIGGGG-TT-----GGGGHHHHHHHHSS-SS-TT--TT----

pLDDT: mean 91.44, std 11.84, range [41.72, 98.44]

Radius of gyration: 19.4 Å; Cα contacts (8 Å, |Δi|>4): 47; chains: 1; bounding box: 38×19×62 Å

Sequence (86 aa):
HWMVQQHGVFQGYYFFEFLGLDPDMRDRFAGHPYYDLCAEFCADFDQPAFDPDYPSLDLEEFRPLLEDFFAKPKRSIYLREDGPTA

Mean predicted aligned error: 6.54 Å

Solvent-accessible surface area (backbone atoms only — not comparable to full-atom values): 5484 Å² total; per-residue (Å²): 110,67,47,84,71,46,34,73,47,42,43,26,51,81,51,22,62,85,72,77,43,69,36,65,62,41,59,84,46,67,89,44,97,54,44,65,62,25,46,50,45,24,66,75,53,55,55,54,69,72,45,91,82,54,93,70,80,60,74,71,79,46,45,68,59,50,51,61,66,63,70,54,83,89,82,51,95,84,63,58,97,80,62,85,80,132